Protein AF-A0A0B2PT11-F1 (afdb_monomer)

Foldseek 3Di:
DVVVLVVLLQVQLVVCVVVVHHSCVCVVVVLSPDDDDDDDDDDDDPCVVPDQSDDDDDDPHPDDDDDDDPDDRD

Radius of gyration: 16.5 Å; Cα contacts (8 Å, |Δi|>4): 34; chains: 1; bounding box: 32×27×42 Å

InterPro domains:
  IPR027443 Isopenicillin N synthase-like superfamily [G3DSA:2.60.120.330] (1-74)
  IPR044861 Isopenicillin N synthase-like, Fe(2+) 2OG dioxygenase domain [PF03171] (38-74)

Organism: Glycine soja (NCBI:txid3848)

Mean predicted aligned error: 3.46 Å

Solvent-accessible surface area (backbone atoms only — not comparable to full-atom values): 5245 Å² total; per-residue (Å²): 109,72,68,58,52,54,50,52,51,51,52,41,25,52,50,21,43,76,72,74,45,57,48,55,52,43,50,77,70,49,68,66,67,80,88,86,86,84,87,88,83,84,75,93,61,96,55,58,95,80,56,76,95,69,75,95,78,79,81,93,67,94,76,87,86,86,87,77,72,96,70,84,89,127

Secondary structure (DSSP, 8-state):
-HHHHHHHHHHHHHHHHHTTS-TTHHHHTTTT-------------SSGGG--SS-S---SSS-------SS---

Structure (mmCIF, N/CA/C/O backbone):
data_AF-A0A0B2PT11-F1
#
_entry.id   AF-A0A0B2PT11-F1
#
loop_
_atom_site.group_PDB
_atom_site.id
_atom_site.type_symbol
_atom_site.label_atom_id
_atom_site.label_alt_id
_atom_site.label_comp_id
_atom_site.label_asym_id
_atom_site.label_entity_id
_atom_site.label_seq_id
_atom_site.pdbx_PDB_ins_code
_atom_site.Cartn_x
_atom_site.Cartn_y
_atom_site.Cartn_z
_atom_site.occupancy
_atom_site.B_iso_or_equiv
_atom_site.auth_seq_id
_atom_site.auth_comp_id
_atom_site.auth_asym_id
_atom_site.auth_atom_id
_atom_site.pdbx_PDB_model_num
ATOM 1 N N . MET A 1 1 ? -4.537 14.022 -2.440 1.00 66.31 1 MET A N 1
ATOM 2 C CA . MET A 1 1 ? -4.423 13.134 -1.260 1.00 66.31 1 MET A CA 1
ATOM 3 C C . MET A 1 1 ? -5.727 12.969 -0.481 1.00 66.31 1 MET A C 1
ATOM 5 O O . MET A 1 1 ? -6.023 11.844 -0.120 1.00 66.31 1 MET A O 1
ATOM 9 N N . GLY A 1 2 ? -6.550 14.010 -0.270 1.00 85.12 2 GLY A N 1
ATOM 10 C CA . GLY A 1 2 ? -7.773 13.889 0.551 1.00 85.12 2 GLY A CA 1
ATOM 11 C C . GLY A 1 2 ? -8.767 12.787 0.140 1.00 85.12 2 GLY A C 1
ATOM 12 O O . GLY A 1 2 ? -9.337 12.137 1.006 1.00 85.12 2 GLY A O 1
ATOM 13 N N . ASN A 1 3 ? -8.940 12.518 -1.159 1.00 91.62 3 ASN A N 1
ATOM 14 C CA . ASN A 1 3 ? -9.815 11.426 -1.613 1.00 91.62 3 ASN A CA 1
ATOM 15 C C . ASN A 1 3 ? -9.239 10.035 -1.307 1.00 91.62 3 ASN A C 1
ATOM 17 O O . ASN A 1 3 ? -9.994 9.133 -0.971 1.00 91.62 3 ASN A O 1
ATOM 21 N N . THR A 1 4 ? -7.916 9.871 -1.384 1.00 92.50 4 THR A N 1
ATOM 22 C CA . THR A 1 4 ? -7.233 8.611 -1.056 1.00 92.50 4 THR A CA 1
ATOM 23 C C . THR A 1 4 ? -7.340 8.306 0.432 1.00 92.50 4 THR A C 1
ATOM 25 O O . THR A 1 4 ? -7.648 7.178 0.789 1.00 92.50 4 THR A O 1
ATOM 28 N N . VAL A 1 5 ? -7.177 9.321 1.289 1.00 93.62 5 VAL A N 1
ATOM 29 C CA . VAL A 1 5 ? -7.379 9.174 2.740 1.00 93.62 5 VAL A CA 1
ATOM 30 C C . VAL A 1 5 ? -8.813 8.739 3.034 1.00 93.62 5 VAL A C 1
ATOM 32 O O . VAL A 1 5 ? -9.009 7.743 3.715 1.00 93.62 5 VAL A O 1
ATOM 35 N N . LYS A 1 6 ? -9.815 9.411 2.448 1.00 95.50 6 LYS A N 1
ATOM 36 C CA . LYS A 1 6 ? -11.230 9.030 2.612 1.00 95.50 6 LYS A CA 1
ATOM 37 C C . LYS A 1 6 ? -11.506 7.589 2.178 1.00 95.50 6 LYS A C 1
ATOM 39 O O . LYS A 1 6 ? -12.230 6.882 2.869 1.00 95.50 6 LYS A O 1
ATOM 44 N N . LEU A 1 7 ? -10.938 7.166 1.046 1.00 95.56 7 LEU A N 1
ATOM 45 C CA . LEU A 1 7 ? -11.058 5.789 0.571 1.00 95.56 7 LEU A CA 1
ATOM 46 C C . LEU A 1 7 ? -10.409 4.805 1.551 1.00 95.56 7 LEU A C 1
ATOM 48 O O . LEU A 1 7 ? -11.042 3.818 1.903 1.00 95.56 7 LEU A O 1
ATOM 52 N N . GLY A 1 8 ? -9.189 5.085 2.015 1.00 95.50 8 GLY A N 1
ATOM 53 C CA . GLY A 1 8 ? -8.490 4.256 2.998 1.00 95.50 8 GLY A CA 1
ATOM 54 C C . GLY A 1 8 ? -9.295 4.099 4.286 1.00 95.50 8 GLY A C 1
ATOM 55 O O . GLY A 1 8 ? -9.549 2.977 4.711 1.00 95.50 8 GLY A O 1
ATOM 56 N N . THR A 1 9 ? -9.786 5.206 4.854 1.00 95.81 9 THR A N 1
ATOM 57 C CA . THR A 1 9 ? -10.643 5.194 6.051 1.00 95.81 9 THR A CA 1
ATOM 58 C C . THR A 1 9 ? -11.875 4.310 5.856 1.00 95.81 9 THR A C 1
ATOM 60 O O . THR A 1 9 ? -12.159 3.477 6.712 1.00 95.81 9 THR A O 1
ATOM 63 N N . LEU A 1 10 ? -12.562 4.436 4.715 1.00 97.44 10 LEU A N 1
ATOM 64 C CA . LEU A 1 10 ? -13.729 3.613 4.399 1.00 97.44 10 LEU A CA 1
ATOM 65 C C . LEU A 1 10 ? -13.370 2.123 4.276 1.00 97.44 10 LEU A C 1
ATOM 67 O O . LEU A 1 10 ? -14.112 1.273 4.758 1.00 97.44 10 LEU A O 1
ATOM 71 N N . LEU A 1 11 ? -12.235 1.787 3.656 1.00 97.56 11 LEU A N 1
ATOM 7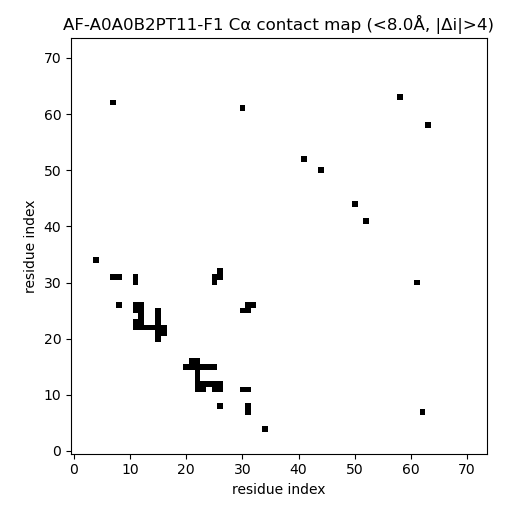2 C CA . LEU A 1 11 ? -11.781 0.397 3.541 1.00 97.56 11 LEU A CA 1
ATOM 73 C C . LEU A 1 11 ? -11.490 -0.227 4.914 1.00 97.56 11 LEU A C 1
ATOM 75 O O . LEU A 1 11 ? -11.864 -1.376 5.144 1.00 97.56 11 LEU A O 1
ATOM 79 N N . PHE A 1 12 ? -10.886 0.522 5.840 1.00 97.75 12 PHE A N 1
ATOM 80 C CA . PHE A 1 12 ? -10.668 0.055 7.214 1.00 97.75 12 PHE A CA 1
ATOM 81 C C . PHE A 1 12 ? -11.971 -0.149 7.990 1.00 97.75 12 PHE A C 1
ATOM 83 O O . PHE A 1 12 ? -12.082 -1.126 8.736 1.00 97.75 12 PHE A O 1
ATOM 90 N N . GLU A 1 13 ? -12.953 0.735 7.807 1.00 98.25 13 GLU A N 1
ATOM 91 C CA . GLU A 1 13 ? -14.281 0.581 8.411 1.00 98.25 13 GLU A CA 1
ATOM 92 C C . GLU A 1 13 ? -14.966 -0.694 7.918 1.00 98.25 13 GLU A C 1
ATOM 94 O O . GLU A 1 13 ? -15.354 -1.544 8.723 1.00 98.25 13 GLU A O 1
ATOM 99 N N . LEU A 1 14 ? -15.015 -0.877 6.596 1.00 98.50 14 LEU A N 1
ATOM 100 C CA . LEU A 1 14 ? -15.629 -2.046 5.967 1.00 98.50 14 LEU A CA 1
ATOM 101 C C . LEU A 1 14 ? -14.921 -3.353 6.342 1.00 98.50 14 LEU A C 1
ATOM 103 O O . LEU A 1 14 ? -15.586 -4.358 6.585 1.00 98.50 14 LEU A O 1
ATOM 107 N N . LEU A 1 15 ? -13.585 -3.363 6.411 1.00 98.19 15 LEU A N 1
ATOM 108 C CA . LEU A 1 15 ? -12.837 -4.550 6.833 1.00 98.19 15 LEU A CA 1
ATOM 109 C C . LEU A 1 15 ? -13.117 -4.898 8.298 1.00 98.19 15 LEU A C 1
ATOM 111 O O . LEU A 1 15 ? -13.291 -6.072 8.619 1.00 98.19 15 LEU A O 1
ATOM 115 N N . SER A 1 16 ? -13.197 -3.895 9.176 1.00 98.56 16 SER A N 1
ATOM 116 C CA . SER A 1 16 ? -13.530 -4.121 10.586 1.00 98.56 16 SER A CA 1
ATOM 117 C C . SER A 1 16 ? -14.920 -4.753 10.723 1.00 98.56 16 SER A C 1
ATOM 119 O O . SER A 1 16 ? -15.075 -5.765 11.407 1.00 98.56 16 SER A O 1
ATOM 121 N N . GLU A 1 17 ? -15.915 -4.221 10.009 1.00 98.69 17 GLU A N 1
ATOM 122 C CA . GLU A 1 17 ? -17.275 -4.774 9.992 1.00 98.69 17 GLU A CA 1
ATOM 123 C C . GLU A 1 17 ? -17.323 -6.194 9.407 1.00 98.69 17 GLU A C 1
ATOM 125 O O . GLU A 1 17 ? -17.977 -7.071 9.974 1.00 98.69 17 GLU A O 1
ATOM 130 N N . ALA A 1 18 ? -16.595 -6.457 8.316 1.00 98.38 18 ALA A N 1
ATOM 131 C CA . ALA A 1 18 ? -16.527 -7.780 7.689 1.00 98.38 18 ALA A CA 1
ATOM 132 C C . ALA A 1 18 ? -15.923 -8.853 8.614 1.00 98.38 18 ALA A C 1
ATOM 134 O O . ALA A 1 18 ? -16.255 -10.033 8.494 1.00 98.38 18 ALA A O 1
ATOM 135 N N . LEU A 1 19 ? -15.068 -8.446 9.556 1.00 98.06 19 LEU A N 1
ATOM 136 C CA . LEU A 1 19 ? -14.508 -9.304 10.602 1.00 98.06 19 LEU A CA 1
ATOM 137 C C . LEU A 1 19 ? -15.429 -9.445 11.831 1.00 98.06 19 LEU A C 1
ATOM 139 O O . LEU A 1 19 ? -15.074 -10.145 12.780 1.00 98.06 19 LEU A O 1
ATOM 143 N N . GLY A 1 20 ? -16.603 -8.804 11.837 1.00 98.56 20 GLY A N 1
ATOM 144 C CA . GLY A 1 20 ? -17.540 -8.805 12.965 1.00 98.56 20 GLY A CA 1
ATOM 145 C C . GLY A 1 20 ? -17.128 -7.880 14.115 1.00 98.56 20 GLY A C 1
ATOM 146 O O . GLY A 1 20 ? -17.575 -8.072 15.248 1.00 98.56 20 GLY A O 1
ATOM 147 N N . LEU A 1 21 ? -16.262 -6.902 13.847 1.00 98.56 21 LEU A N 1
ATOM 148 C CA . LEU A 1 21 ? -15.756 -5.940 14.825 1.00 98.56 21 LEU A CA 1
ATOM 149 C C . LEU A 1 21 ? -16.517 -4.610 14.727 1.00 98.56 21 LEU A C 1
ATOM 151 O O . LEU A 1 21 ? -17.302 -4.375 13.809 1.00 98.56 21 LEU A O 1
ATOM 155 N N . ASN A 1 22 ? -16.276 -3.713 15.687 1.00 98.50 22 ASN A N 1
ATOM 156 C CA . ASN A 1 22 ? -16.734 -2.328 15.579 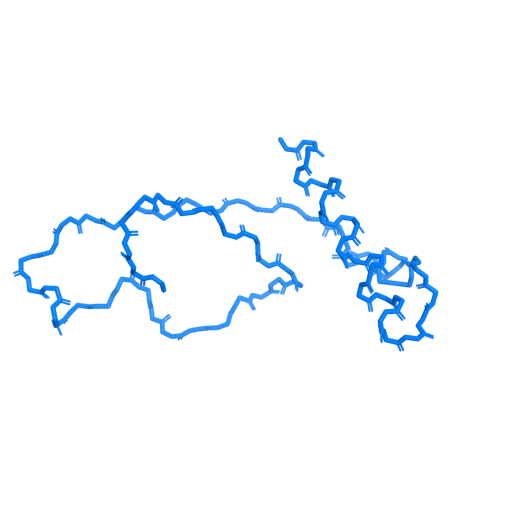1.00 98.50 22 ASN A CA 1
ATOM 157 C C . ASN A 1 22 ? -16.096 -1.670 14.343 1.00 98.50 22 ASN A C 1
ATOM 159 O O . ASN A 1 22 ? -14.906 -1.863 14.112 1.00 98.50 22 ASN A O 1
ATOM 163 N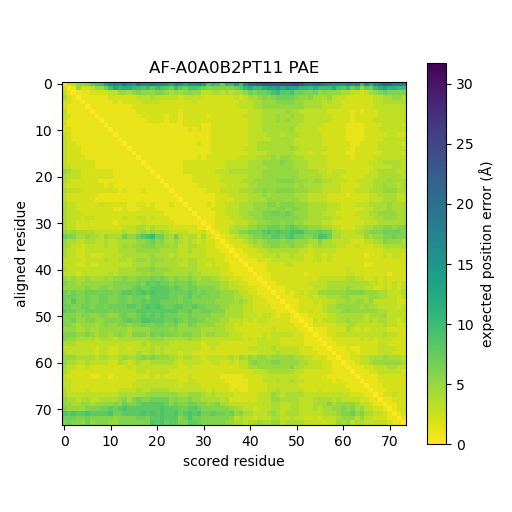 N . SER A 1 23 ? -16.842 -0.864 13.586 1.00 98.31 23 SER A N 1
ATOM 164 C CA . SER A 1 23 ? -16.336 -0.216 12.366 1.00 98.31 23 SER A CA 1
ATOM 165 C C . SER A 1 23 ? -15.108 0.674 12.598 1.00 98.31 23 SER A C 1
ATOM 167 O O . SER A 1 23 ? -14.297 0.862 11.698 1.00 98.31 23 SER A O 1
ATOM 169 N N . ASN A 1 24 ? -14.896 1.182 13.813 1.00 97.56 24 ASN A N 1
ATOM 170 C CA . ASN A 1 24 ? -13.703 1.956 14.147 1.00 97.56 24 ASN A CA 1
ATOM 171 C C . ASN A 1 24 ? -12.518 1.108 14.627 1.00 97.56 24 ASN A C 1
ATOM 173 O O . ASN A 1 24 ? -11.434 1.659 14.765 1.00 97.56 24 ASN A O 1
ATOM 177 N N . TYR A 1 25 ? -12.666 -0.206 14.822 1.00 98.38 25 TYR A N 1
ATOM 178 C CA . TYR A 1 25 ? -11.668 -1.046 15.497 1.00 98.38 25 TYR A CA 1
ATOM 179 C C . TYR A 1 25 ? -10.249 -0.905 14.925 1.00 98.38 25 TYR A C 1
ATOM 181 O O . TYR A 1 25 ? -9.316 -0.610 15.667 1.00 98.38 25 TYR A O 1
ATOM 189 N N . LEU A 1 26 ? -10.073 -1.062 13.608 1.00 97.31 26 LEU A N 1
ATOM 190 C CA . LEU A 1 26 ? -8.745 -0.939 12.988 1.00 97.31 26 LEU A CA 1
ATOM 191 C C . LEU A 1 26 ? -8.221 0.506 12.984 1.00 97.31 26 LEU A C 1
ATOM 193 O O . LEU A 1 26 ? -7.014 0.724 13.039 1.00 97.31 26 LEU A O 1
ATOM 197 N N . LYS A 1 27 ? -9.107 1.506 12.949 1.00 95.81 27 LYS A N 1
ATOM 198 C CA . LYS A 1 27 ? -8.703 2.918 13.043 1.00 95.81 27 LYS A CA 1
ATOM 199 C C . LYS A 1 27 ? -8.240 3.273 14.451 1.00 95.81 27 LYS A C 1
ATOM 201 O O . LYS A 1 27 ? -7.246 3.970 14.594 1.00 95.81 27 LYS A O 1
ATOM 206 N N . ASP A 1 28 ? -8.918 2.753 15.468 1.00 97.12 28 ASP A N 1
ATOM 207 C CA . ASP A 1 28 ? -8.562 2.949 16.875 1.00 97.12 28 ASP A CA 1
ATOM 208 C C . ASP A 1 28 ? -7.226 2.266 17.222 1.00 97.12 28 ASP A C 1
ATOM 210 O O . ASP A 1 28 ? -6.541 2.675 18.155 1.00 97.12 28 ASP A O 1
ATOM 214 N N . MET A 1 29 ? -6.826 1.255 16.442 1.00 96.38 29 MET A N 1
ATOM 215 C CA . MET A 1 29 ? -5.483 0.659 16.461 1.00 96.38 29 MET A CA 1
ATOM 216 C C . MET A 1 29 ? -4.445 1.450 15.647 1.00 96.38 29 MET A C 1
ATOM 218 O O . MET A 1 29 ? -3.351 0.943 15.403 1.00 96.38 29 MET A O 1
ATOM 222 N N . GLU A 1 30 ? -4.793 2.646 15.173 1.00 94.69 30 GLU A N 1
ATOM 223 C CA . GLU A 1 30 ? -3.950 3.511 14.341 1.00 94.69 30 GLU A CA 1
ATOM 224 C C . GLU A 1 30 ? -3.534 2.867 13.002 1.00 94.69 30 GLU A C 1
ATOM 226 O O . GLU A 1 30 ? -2.618 3.335 12.333 1.00 94.69 30 GLU A O 1
ATOM 231 N N . CYS A 1 31 ? -4.225 1.816 12.537 1.00 94.31 31 CYS A N 1
ATOM 232 C CA . CYS A 1 31 ? -3.868 1.141 11.279 1.00 94.31 31 CYS A CA 1
ATOM 233 C C . CYS A 1 31 ? -4.129 2.014 10.041 1.00 94.31 31 CYS A C 1
ATOM 235 O O . CYS A 1 31 ? -3.545 1.781 8.987 1.00 94.31 31 CYS A O 1
ATOM 237 N N . ALA A 1 32 ? -5.001 3.018 10.170 1.00 92.00 32 ALA A N 1
ATOM 238 C CA . ALA A 1 32 ? -5.269 4.010 9.133 1.00 92.00 32 ALA A CA 1
ATOM 239 C C . ALA A 1 32 ? -4.287 5.197 9.156 1.00 92.00 32 ALA A C 1
ATOM 241 O O . ALA A 1 32 ? -4.406 6.095 8.317 1.00 92.00 32 ALA A O 1
ATOM 242 N N . GLU A 1 33 ? -3.336 5.215 10.096 1.00 89.94 33 GLU A N 1
ATOM 243 C CA . GLU A 1 33 ? -2.337 6.271 10.207 1.00 89.94 33 GLU A CA 1
ATOM 244 C C . GLU A 1 33 ? -1.167 5.992 9.262 1.00 89.94 33 GLU A C 1
ATOM 246 O O . GLU A 1 33 ? -0.443 5.005 9.378 1.00 89.94 33 GLU A O 1
ATOM 251 N N . GLY A 1 34 ? -0.975 6.892 8.303 1.00 87.38 34 GLY A N 1
ATOM 252 C CA . GLY A 1 34 ? 0.075 6.783 7.299 1.00 87.38 34 GLY A CA 1
ATOM 253 C C . GLY A 1 34 ? -0.480 6.738 5.882 1.00 87.38 34 GLY A C 1
ATOM 254 O O . GLY A 1 34 ? -1.425 6.028 5.557 1.00 87.38 34 GLY A O 1
ATOM 255 N N . LEU A 1 35 ? 0.137 7.530 5.011 1.00 91.12 35 LEU A N 1
ATOM 256 C CA . LEU A 1 35 ? -0.140 7.520 3.585 1.00 91.12 35 LEU A CA 1
ATOM 257 C C . LEU A 1 35 ? 1.181 7.667 2.845 1.00 91.12 35 LEU A C 1
ATOM 259 O O . LEU A 1 35 ? 1.853 8.694 2.962 1.00 91.12 35 LEU A O 1
ATOM 263 N N . PHE A 1 36 ? 1.522 6.658 2.053 1.00 92.06 36 PHE A N 1
ATOM 264 C CA . PHE A 1 36 ? 2.685 6.684 1.182 1.00 92.06 36 PHE A CA 1
ATOM 265 C C . PHE A 1 36 ? 2.266 6.478 -0.273 1.00 92.06 36 PHE A C 1
ATOM 267 O O . PHE A 1 36 ? 1.237 5.871 -0.560 1.00 92.06 36 PHE A O 1
ATOM 274 N N . ALA A 1 37 ? 3.047 7.033 -1.196 1.00 93.62 37 ALA A N 1
ATOM 275 C CA . ALA A 1 37 ? 2.816 6.892 -2.624 1.00 93.62 37 ALA A CA 1
ATOM 276 C C . ALA A 1 37 ? 4.121 6.489 -3.307 1.00 93.62 37 ALA A C 1
ATOM 278 O O . ALA A 1 37 ? 5.118 7.207 -3.222 1.00 93.62 37 ALA A O 1
ATOM 279 N N . VAL A 1 38 ? 4.081 5.360 -4.012 1.00 94.69 38 VAL A N 1
ATOM 280 C CA . VAL A 1 38 ? 5.173 4.880 -4.861 1.00 94.69 38 VAL A CA 1
ATOM 281 C C . VAL A 1 38 ? 4.762 5.024 -6.317 1.00 94.69 38 VAL A C 1
ATOM 283 O O . VAL A 1 38 ? 3.670 4.615 -6.710 1.00 94.69 38 VAL A O 1
ATOM 286 N N . CYS A 1 39 ? 5.652 5.592 -7.126 1.00 95.31 39 CYS A N 1
ATOM 287 C CA . CYS A 1 39 ? 5.470 5.703 -8.566 1.00 95.31 39 CYS A CA 1
ATOM 288 C C . CYS A 1 39 ? 6.429 4.740 -9.268 1.00 95.31 39 CYS A C 1
ATOM 290 O O . CYS A 1 39 ? 7.641 4.951 -9.246 1.00 95.31 39 CYS A O 1
ATOM 292 N N . HIS A 1 40 ? 5.887 3.711 -9.916 1.00 95.12 40 HIS A N 1
ATOM 293 C CA . HIS A 1 40 ? 6.671 2.785 -10.728 1.00 95.12 40 HIS A CA 1
ATOM 294 C C . HIS A 1 40 ? 6.690 3.223 -12.198 1.00 95.12 40 HIS A C 1
ATOM 296 O O . HIS A 1 40 ? 5.647 3.522 -12.781 1.00 95.12 40 HIS A O 1
ATOM 302 N N . TYR A 1 41 ? 7.879 3.235 -12.803 1.00 94.00 41 TYR A N 1
ATOM 303 C CA . TYR A 1 41 ? 8.072 3.443 -14.238 1.00 94.00 41 TYR A CA 1
ATOM 304 C C . TYR A 1 41 ? 8.914 2.297 -14.801 1.00 94.00 41 TYR A C 1
ATOM 306 O O . TYR A 1 41 ? 10.112 2.213 -14.533 1.00 94.00 41 TYR A O 1
ATOM 314 N N . TYR A 1 42 ? 8.276 1.422 -15.577 1.00 94.12 42 TYR A N 1
ATOM 315 C CA . TYR A 1 42 ? 8.930 0.302 -16.250 1.00 94.12 42 TYR A CA 1
ATOM 316 C C . TYR A 1 42 ? 9.188 0.681 -17.716 1.00 94.12 42 TYR A C 1
ATOM 318 O O . TYR A 1 42 ? 8.228 0.815 -18.479 1.00 94.12 42 TYR A O 1
ATOM 326 N N . PRO A 1 43 ? 10.448 0.907 -18.129 1.00 93.50 43 PRO A N 1
ATOM 327 C CA . PRO A 1 43 ? 10.768 1.217 -19.519 1.00 93.50 43 PRO A CA 1
ATOM 328 C C . PRO A 1 43 ? 10.585 -0.011 -20.423 1.00 93.50 43 PRO A C 1
ATOM 330 O O . PRO A 1 43 ? 10.572 -1.148 -19.953 1.00 93.50 43 PRO A O 1
ATOM 333 N N . SER A 1 44 ? 10.499 0.211 -21.739 1.00 93.44 44 SER A N 1
ATOM 334 C CA . SER A 1 44 ? 10.479 -0.879 -22.722 1.00 93.44 44 SER A CA 1
ATOM 335 C C . SER A 1 44 ? 11.712 -1.775 -22.576 1.00 93.44 44 SER A C 1
ATOM 337 O O . SER A 1 44 ? 12.837 -1.276 -22.538 1.00 93.44 44 SER A O 1
ATOM 339 N N . CYS A 1 45 ? 11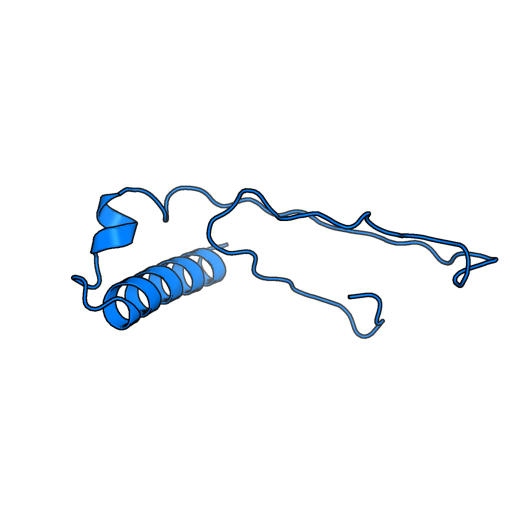.503 -3.092 -22.548 1.00 94.69 45 CYS A N 1
ATOM 340 C CA . CYS A 1 45 ? 12.573 -4.083 -22.470 1.00 94.69 45 CYS A CA 1
ATOM 341 C C . CYS A 1 45 ? 12.740 -4.811 -23.818 1.00 94.69 45 CYS A C 1
ATOM 343 O O . CYS A 1 45 ? 11.724 -5.208 -24.391 1.00 94.69 45 CYS A O 1
ATOM 345 N N . PRO A 1 46 ? 13.974 -5.013 -24.328 1.00 96.00 46 PRO A N 1
ATOM 346 C CA . PRO A 1 46 ? 14.217 -5.798 -25.543 1.00 96.00 46 PRO A CA 1
ATOM 347 C C . PRO A 1 46 ? 13.795 -7.269 -25.428 1.00 96.00 46 PRO A C 1
ATOM 349 O O . PRO A 1 46 ? 13.370 -7.860 -26.416 1.00 96.00 46 PRO A O 1
ATOM 352 N N . GLU A 1 47 ? 13.895 -7.844 -24.227 1.00 96.44 47 GLU A N 1
ATOM 353 C CA . GLU A 1 47 ? 13.586 -9.250 -23.938 1.00 96.44 47 GLU A CA 1
ATOM 354 C C . GLU A 1 47 ? 12.571 -9.339 -22.780 1.00 96.44 47 GLU A C 1
ATOM 356 O O . GLU A 1 47 ? 12.916 -9.751 -21.667 1.00 96.44 47 GLU A O 1
ATOM 361 N N . PRO A 1 48 ? 11.308 -8.914 -22.996 1.00 91.62 48 PRO A N 1
ATOM 362 C CA . PRO A 1 48 ? 10.314 -8.820 -21.926 1.00 91.62 48 PRO A CA 1
ATOM 363 C C . PRO A 1 48 ? 9.997 -10.182 -21.294 1.00 91.62 48 PRO A C 1
ATOM 365 O O . PRO A 1 48 ? 9.799 -10.252 -20.087 1.00 91.62 48 PRO A O 1
ATOM 368 N N . GLU A 1 49 ? 10.050 -11.263 -22.076 1.00 93.88 49 GLU A N 1
ATOM 369 C CA . GLU A 1 49 ? 9.809 -12.639 -21.608 1.00 93.88 49 GLU A CA 1
ATOM 370 C C . GLU A 1 49 ? 10.899 -13.167 -20.657 1.00 93.88 49 GLU A C 1
ATOM 372 O O . GLU A 1 49 ? 10.703 -14.172 -19.979 1.00 93.88 49 GLU A O 1
ATOM 377 N N . LEU A 1 50 ? 12.059 -12.501 -20.600 1.00 95.56 50 LEU A N 1
ATOM 378 C CA . LEU A 1 50 ? 13.182 -12.849 -19.720 1.00 95.56 50 LEU A CA 1
ATOM 379 C C . LEU A 1 50 ? 13.374 -11.831 -18.586 1.00 95.56 50 LEU A C 1
ATOM 381 O O . LEU A 1 50 ? 14.375 -11.881 -17.870 1.00 95.56 50 LEU A O 1
ATOM 385 N N . THR A 1 51 ? 12.438 -10.892 -18.422 1.00 92.62 51 THR A N 1
ATOM 386 C CA . THR A 1 51 ? 12.580 -9.754 -17.508 1.00 92.62 51 THR A CA 1
ATOM 387 C C . THR A 1 51 ? 11.514 -9.767 -16.422 1.00 92.62 51 THR A C 1
ATOM 389 O O . THR A 1 51 ? 10.348 -10.052 -16.671 1.00 92.62 51 THR A O 1
ATOM 392 N N . ILE A 1 52 ? 11.907 -9.387 -15.205 1.00 92.56 52 ILE A N 1
ATOM 393 C CA . ILE A 1 52 ? 11.003 -9.184 -14.071 1.00 92.56 52 ILE A CA 1
ATOM 394 C C . ILE A 1 52 ? 11.086 -7.713 -13.664 1.00 92.56 52 ILE A C 1
ATOM 396 O O . ILE A 1 52 ? 12.146 -7.250 -13.249 1.00 92.56 52 ILE A O 1
ATOM 400 N N . GLY A 1 53 ? 9.976 -6.976 -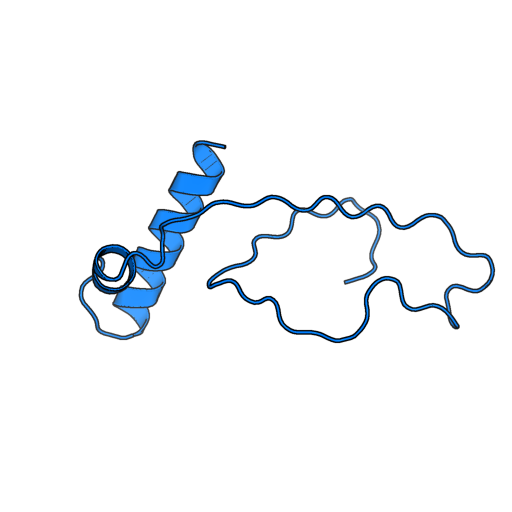13.790 1.00 93.00 53 GLY A N 1
ATOM 401 C CA . GLY A 1 53 ? 9.922 -5.560 -13.410 1.00 93.00 53 GLY A CA 1
ATOM 402 C C . GLY A 1 53 ? 10.057 -5.359 -11.900 1.00 93.00 53 GLY A C 1
ATOM 403 O O . GLY A 1 53 ? 10.895 -4.586 -11.441 1.00 93.00 53 GLY A O 1
ATOM 404 N N . THR A 1 54 ? 9.265 -6.099 -11.126 1.00 94.25 54 THR A N 1
ATOM 405 C CA . THR A 1 54 ? 9.359 -6.165 -9.666 1.00 94.25 54 THR A CA 1
ATOM 406 C C . THR A 1 54 ? 9.270 -7.625 -9.252 1.00 94.25 54 THR A C 1
ATOM 408 O O . THR A 1 54 ? 8.421 -8.361 -9.750 1.00 94.25 54 THR A O 1
ATOM 411 N N . ALA A 1 55 ? 10.178 -8.062 -8.379 1.00 94.75 55 ALA A N 1
ATOM 412 C CA . ALA A 1 55 ? 10.198 -9.437 -7.893 1.00 94.75 55 ALA A CA 1
ATOM 413 C C . ALA A 1 55 ? 8.906 -9.784 -7.135 1.00 94.75 55 ALA A C 1
ATOM 415 O O . ALA A 1 55 ? 8.209 -8.901 -6.637 1.00 94.75 55 ALA A O 1
ATOM 416 N N . MET A 1 56 ? 8.606 -11.078 -7.011 1.00 96.25 56 MET A N 1
ATOM 417 C CA . MET A 1 56 ? 7.516 -11.536 -6.147 1.00 96.25 56 MET A CA 1
ATOM 418 C C . MET A 1 56 ? 7.769 -11.075 -4.709 1.00 96.25 56 MET A C 1
ATOM 420 O O . MET A 1 56 ? 8.828 -11.354 -4.145 1.00 96.25 56 MET A O 1
ATOM 424 N N . HIS A 1 57 ? 6.807 -10.365 -4.130 1.00 95.88 57 HIS A N 1
ATOM 425 C CA . HIS A 1 57 ? 6.881 -9.828 -2.776 1.00 95.88 57 HIS A CA 1
ATOM 426 C C . HIS A 1 57 ? 5.473 -9.642 -2.204 1.00 95.88 57 HIS A C 1
ATOM 428 O O . HIS A 1 57 ? 4.476 -9.804 -2.909 1.00 95.88 57 HIS A O 1
ATOM 434 N N . THR A 1 58 ? 5.416 -9.307 -0.920 1.00 96.75 58 THR A N 1
ATOM 435 C CA . THR A 1 58 ? 4.233 -8.748 -0.272 1.00 96.75 58 THR A CA 1
ATOM 436 C C . THR A 1 58 ? 4.564 -7.324 0.138 1.00 96.75 58 THR A C 1
ATOM 438 O O . THR A 1 58 ? 5.677 -7.071 0.611 1.00 96.75 58 THR A O 1
ATOM 441 N N . ASP A 1 59 ? 3.607 -6.418 0.004 1.00 95.69 59 ASP A N 1
ATOM 442 C CA . ASP A 1 59 ? 3.742 -5.102 0.608 1.00 95.69 59 ASP A CA 1
ATOM 443 C C . ASP A 1 59 ? 3.668 -5.213 2.137 1.00 95.69 59 ASP A C 1
ATOM 445 O O . ASP A 1 59 ? 3.200 -6.209 2.700 1.00 95.69 59 ASP A O 1
ATOM 449 N N . ASN A 1 60 ? 4.232 -4.220 2.819 1.00 92.25 60 ASN A N 1
ATOM 450 C CA . ASN A 1 60 ? 4.282 -4.157 4.279 1.00 92.25 60 ASN A CA 1
ATOM 451 C C . ASN A 1 60 ? 3.164 -3.290 4.880 1.00 92.25 60 ASN A C 1
ATOM 453 O O . ASN A 1 60 ? 3.147 -3.091 6.095 1.00 92.25 60 ASN A O 1
ATOM 457 N N . ASP A 1 61 ? 2.275 -2.749 4.047 1.00 92.06 61 ASP A N 1
ATOM 458 C CA . ASP A 1 61 ? 1.133 -1.934 4.442 1.00 92.06 61 ASP A CA 1
ATOM 459 C C . ASP A 1 61 ? -0.135 -2.785 4.653 1.00 92.06 61 ASP A C 1
ATOM 461 O O . ASP A 1 61 ? -0.198 -3.971 4.339 1.00 92.06 61 ASP A O 1
ATOM 465 N N . PHE A 1 62 ? -1.164 -2.176 5.250 1.00 93.50 62 PHE A N 1
ATOM 466 C CA . PHE A 1 62 ? -2.470 -2.824 5.433 1.00 93.50 62 PHE A CA 1
ATOM 467 C C . PHE A 1 62 ? -3.262 -2.914 4.125 1.00 93.50 62 PHE A C 1
ATOM 469 O O . PHE A 1 62 ? -3.938 -3.910 3.872 1.00 93.50 62 PHE A O 1
ATOM 476 N N . PHE A 1 63 ? -3.209 -1.852 3.317 1.00 94.62 63 PHE A N 1
ATOM 477 C CA . PHE A 1 63 ? -3.895 -1.760 2.036 1.00 94.62 63 PHE A CA 1
ATOM 478 C C . PHE A 1 63 ? -3.047 -1.012 1.018 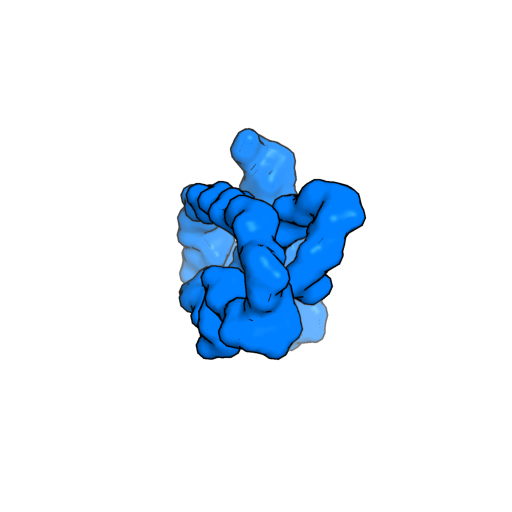1.00 94.62 63 PHE A C 1
ATOM 480 O O . PHE A 1 63 ? -2.784 0.179 1.182 1.00 94.62 63 PHE A O 1
ATOM 487 N N . THR A 1 64 ? -2.794 -1.669 -0.107 1.00 95.38 64 THR A N 1
ATOM 488 C CA . THR A 1 64 ? -2.205 -1.049 -1.290 1.00 95.38 64 THR A CA 1
ATOM 489 C C . THR A 1 64 ? -3.298 -0.764 -2.318 1.00 95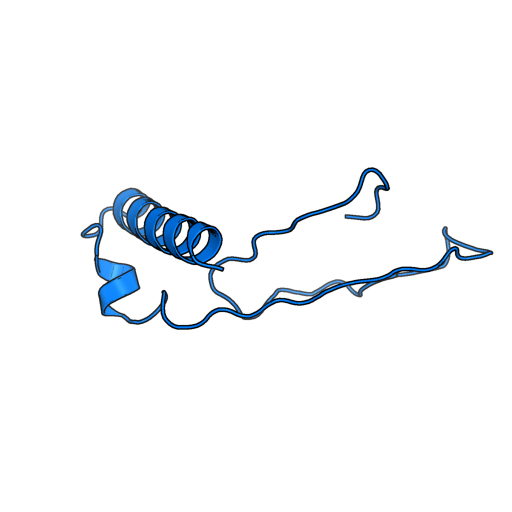.38 64 THR A C 1
ATOM 491 O O . THR A 1 64 ? -3.985 -1.670 -2.794 1.00 95.38 64 THR A O 1
ATOM 494 N N . VAL A 1 65 ? -3.472 0.504 -2.701 1.00 94.38 65 VAL A N 1
ATOM 495 C CA . VAL A 1 65 ? -4.374 0.889 -3.799 1.00 94.38 65 VAL A CA 1
ATOM 496 C C . VAL A 1 65 ? -3.541 1.248 -5.019 1.00 94.38 65 VAL A C 1
ATOM 498 O O . VAL A 1 65 ? -2.852 2.267 -5.038 1.00 94.38 65 VAL A O 1
ATOM 501 N N . LEU A 1 66 ? -3.631 0.423 -6.061 1.00 95.31 66 LEU A N 1
ATOM 502 C CA . LEU A 1 66 ? -2.840 0.596 -7.272 1.00 95.31 66 LEU A CA 1
ATOM 503 C C . LEU A 1 66 ? -3.609 1.341 -8.368 1.00 95.31 66 LEU A C 1
ATOM 505 O O . LEU A 1 66 ? -4.664 0.899 -8.823 1.00 95.31 66 LEU A O 1
ATOM 509 N N . LEU A 1 67 ? -3.015 2.427 -8.867 1.00 94.94 67 LEU A N 1
ATOM 510 C CA . LEU A 1 67 ? -3.424 3.077 -10.110 1.00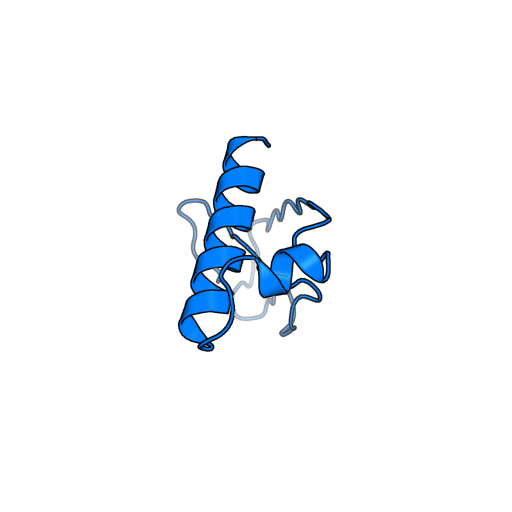 94.94 67 LEU A CA 1
ATOM 511 C C . LEU A 1 67 ? -2.483 2.643 -11.240 1.00 94.94 67 LEU A C 1
ATOM 513 O O . LEU A 1 67 ? -1.284 2.906 -11.182 1.00 94.94 67 LEU A O 1
ATOM 517 N N . ARG A 1 68 ? -3.025 2.000 -12.280 1.00 93.81 68 ARG A N 1
ATOM 518 C CA . ARG A 1 68 ? -2.269 1.577 -13.471 1.00 93.81 68 ARG A CA 1
ATOM 519 C C . ARG A 1 68 ? -2.660 2.394 -14.694 1.00 93.81 68 ARG A C 1
ATOM 521 O O . ARG A 1 68 ? -3.762 2.933 -14.770 1.00 93.81 68 ARG A O 1
ATOM 528 N N . ASN A 1 69 ? -1.749 2.466 -15.658 1.00 93.44 69 ASN A N 1
ATOM 529 C CA . ASN A 1 69 ? -2.069 2.940 -16.999 1.00 93.44 69 ASN A CA 1
ATOM 530 C C . ASN A 1 69 ? -2.726 1.804 -17.817 1.00 93.44 69 ASN A C 1
ATOM 532 O O . ASN A 1 69 ? -3.139 0.782 -17.276 1.00 93.44 69 ASN A O 1
ATOM 536 N N . HIS A 1 70 ? -2.850 1.997 -19.129 1.00 95.00 70 HIS A N 1
ATOM 537 C CA . HIS A 1 70 ? -3.455 1.016 -20.034 1.00 95.00 70 HIS A CA 1
ATOM 538 C C . HIS A 1 70 ? -2.521 -0.152 -20.405 1.00 95.00 70 HIS A C 1
ATOM 540 O O . HIS A 1 70 ? -2.943 -1.053 -21.126 1.00 95.00 70 HIS A O 1
ATOM 546 N N . ILE A 1 71 ? -1.260 -0.127 -19.966 1.00 92.56 71 ILE A N 1
ATOM 547 C CA . ILE A 1 71 ? -0.267 -1.165 -20.246 1.00 92.56 71 ILE A CA 1
ATOM 548 C C . ILE A 1 71 ? -0.331 -2.200 -19.113 1.00 92.56 71 ILE A C 1
ATOM 550 O O . ILE A 1 71 ? -0.350 -1.847 -17.934 1.00 92.56 71 ILE A O 1
ATOM 554 N N . GLY A 1 72 ? -0.401 -3.485 -19.473 1.00 87.25 72 GLY A N 1
ATOM 555 C CA . GLY A 1 72 ? -0.394 -4.598 -18.516 1.00 87.25 72 GLY A CA 1
ATOM 556 C C . GLY A 1 72 ? 0.980 -4.831 -17.873 1.00 87.25 72 GLY A C 1
ATOM 557 O O . GLY A 1 72 ? 1.974 -4.241 -18.287 1.00 87.25 72 GLY A O 1
ATOM 558 N N . GLY A 1 73 ? 1.043 -5.704 -16.864 1.00 89.25 73 GLY A N 1
ATOM 559 C CA . GLY A 1 73 ? 2.301 -6.0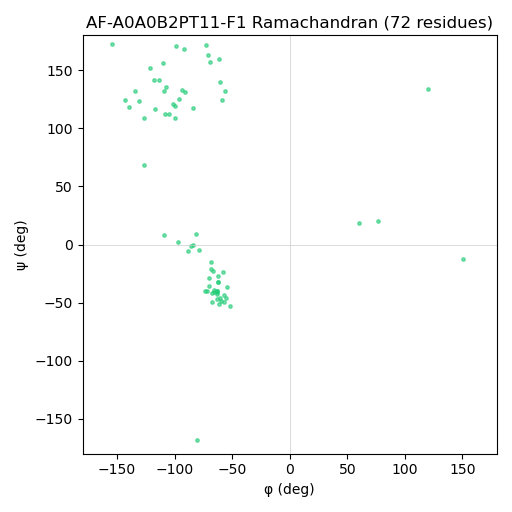53 -16.178 1.00 89.25 73 GLY A CA 1
ATOM 560 C C . GLY A 1 73 ? 2.141 -6.454 -14.710 1.00 89.25 73 GLY A C 1
ATOM 561 O O . GLY A 1 73 ? 3.068 -7.005 -14.128 1.00 89.25 73 GLY A O 1
ATOM 562 N N . LEU A 1 74 ? 0.956 -6.203 -14.144 1.00 87.12 74 LEU A N 1
ATOM 563 C CA . LEU A 1 74 ? 0.470 -6.836 -12.919 1.00 87.12 74 LEU A CA 1
ATOM 564 C C . LEU A 1 74 ? -0.702 -7.762 -13.249 1.00 87.12 74 LEU A C 1
ATOM 566 O O . LEU A 1 74 ? -1.541 -7.338 -14.086 1.00 87.12 74 LEU A O 1
#

pLDDT: mean 94.26, std 4.39, range [66.31, 98.69]

Sequence (74 aa):
MGNTVKLGTLLFELLSEALGLNSNYLKDMECAEGLFAVCHYYPSCPEPELTIGTAMHTDNDFFTVLLRNHIGGL